Protein AF-A0A840YYB4-F1 (afdb_monomer_lite)

Secondary structure (DSSP, 8-state):
---------EE--S---HHHHHHHHHHHHHHHHHHT--HHHHHHHHHHHHHHTGGGEE-TTSPBPS-TT---HHHHHHHHTTPPPPHHHHHHHHHHHHHHHSS-------

Structure (mmCIF, N/CA/C/O backbone):
data_AF-A0A840YYB4-F1
#
_entry.id   AF-A0A840YYB4-F1
#
loop_
_atom_site.group_PDB
_atom_site.id
_atom_site.type_symbol
_atom_site.label_atom_id
_atom_site.label_alt_id
_atom_site.label_comp_id
_atom_site.label_asym_id
_atom_site.label_entity_id
_atom_site.label_seq_id
_atom_site.pdbx_PDB_ins_code
_atom_site.Cartn_x
_atom_site.Cartn_y
_atom_site.Cartn_z
_atom_site.occupancy
_atom_site.B_iso_or_equiv
_atom_site.auth_seq_id
_atom_site.auth_comp_id
_atom_site.auth_asym_id
_atom_site.auth_atom_id
_atom_site.pdbx_PDB_model_num
ATOM 1 N N . MET A 1 1 ? -33.784 3.838 -7.597 1.00 39.91 1 MET A N 1
ATOM 2 C CA . MET A 1 1 ? -32.582 4.578 -7.161 1.00 39.91 1 MET A CA 1
ATOM 3 C C . MET A 1 1 ? -31.454 3.568 -7.161 1.00 39.91 1 MET A C 1
ATOM 5 O O . MET A 1 1 ? -31.597 2.563 -6.483 1.00 39.91 1 MET A O 1
ATOM 9 N N . ALA A 1 2 ? -30.444 3.728 -8.013 1.00 38.44 2 ALA A N 1
ATOM 10 C CA . ALA A 1 2 ? -29.343 2.772 -8.076 1.00 38.44 2 ALA A CA 1
ATOM 11 C C . ALA A 1 2 ? -28.475 2.948 -6.824 1.00 38.44 2 ALA A C 1
ATOM 13 O O . ALA A 1 2 ? -27.918 4.026 -6.616 1.00 38.44 2 ALA A O 1
ATOM 14 N N . GLU A 1 3 ? -28.401 1.917 -5.982 1.00 40.72 3 GLU A N 1
ATOM 15 C CA . GLU A 1 3 ? -27.385 1.822 -4.939 1.00 40.72 3 GLU A CA 1
ATOM 16 C C . GLU A 1 3 ? -26.025 1.812 -5.635 1.00 40.72 3 GLU A C 1
ATOM 18 O O . GLU A 1 3 ? -25.630 0.840 -6.277 1.00 40.72 3 GLU A O 1
ATOM 23 N N . ILE A 1 4 ? -25.335 2.949 -5.576 1.00 49.22 4 ILE A N 1
ATOM 24 C CA . ILE A 1 4 ? -23.925 3.031 -5.936 1.00 49.22 4 ILE A CA 1
ATOM 25 C C . ILE A 1 4 ? -23.233 2.039 -4.998 1.00 49.22 4 ILE A C 1
ATOM 27 O O . ILE A 1 4 ? -23.354 2.228 -3.785 1.00 49.22 4 ILE A O 1
ATOM 31 N N . PRO A 1 5 ? -22.555 0.989 -5.498 1.00 43.88 5 PRO A N 1
ATOM 32 C CA . PRO A 1 5 ? -21.881 0.037 -4.634 1.00 43.88 5 PRO A CA 1
ATOM 33 C C . PRO A 1 5 ? -20.881 0.825 -3.799 1.00 43.88 5 PRO A C 1
ATOM 35 O O . PRO A 1 5 ? -19.900 1.373 -4.308 1.00 43.88 5 PRO A O 1
ATOM 38 N N . GLN A 1 6 ? -21.205 0.969 -2.518 1.00 46.31 6 GLN A N 1
ATOM 39 C CA . GLN A 1 6 ? -20.394 1.695 -1.567 1.00 46.31 6 GLN A CA 1
ATOM 40 C C . GLN A 1 6 ? -19.064 0.954 -1.530 1.00 46.31 6 GLN A C 1
ATOM 42 O O . GLN A 1 6 ? -19.022 -0.204 -1.121 1.00 46.31 6 GLN A O 1
ATOM 47 N N . ALA A 1 7 ? -18.007 1.569 -2.070 1.00 53.47 7 ALA A N 1
ATOM 48 C CA . ALA A 1 7 ? -16.694 0.944 -2.128 1.00 53.47 7 ALA A CA 1
ATOM 49 C C . ALA A 1 7 ? -16.358 0.449 -0.718 1.00 53.47 7 ALA A C 1
ATOM 51 O O . ALA A 1 7 ? -16.290 1.268 0.206 1.00 53.47 7 ALA A O 1
ATOM 52 N N . ALA A 1 8 ? -16.262 -0.878 -0.575 1.00 58.81 8 ALA A N 1
ATOM 53 C CA . ALA A 1 8 ? -16.126 -1.552 0.706 1.00 58.81 8 ALA A CA 1
ATOM 54 C C . ALA A 1 8 ? -15.040 -0.851 1.526 1.00 58.81 8 ALA A C 1
ATOM 56 O O . ALA A 1 8 ? -13.946 -0.595 1.016 1.00 58.81 8 ALA A O 1
ATOM 57 N N . ALA A 1 9 ? -15.375 -0.465 2.757 1.00 68.12 9 ALA A N 1
ATOM 58 C CA . ALA A 1 9 ? -14.423 0.207 3.626 1.00 68.12 9 ALA A CA 1
ATOM 59 C C . ALA A 1 9 ? -13.214 -0.716 3.839 1.00 68.12 9 ALA A C 1
ATOM 61 O O . ALA A 1 9 ? -13.362 -1.864 4.252 1.00 68.12 9 ALA A O 1
ATOM 62 N N . ILE A 1 10 ? -12.026 -0.213 3.521 1.00 77.38 10 ILE A N 1
ATOM 63 C CA . ILE A 1 10 ? -10.759 -0.917 3.681 1.00 77.38 10 ILE A CA 1
ATOM 64 C C . ILE A 1 10 ? -10.319 -0.701 5.123 1.00 77.38 10 ILE A C 1
ATOM 66 O O . ILE A 1 10 ? -9.992 0.424 5.511 1.00 77.38 10 ILE A O 1
ATOM 70 N N . ALA A 1 11 ? -10.350 -1.775 5.908 1.00 78.50 11 ALA A N 1
ATOM 71 C CA . ALA A 1 11 ? -9.924 -1.770 7.298 1.00 78.50 11 ALA A CA 1
ATOM 72 C C . ALA A 1 11 ? -8.419 -2.060 7.388 1.00 78.50 11 ALA A C 1
ATOM 74 O O . ALA A 1 11 ? -7.945 -3.087 6.901 1.00 78.50 11 ALA A O 1
ATOM 75 N N . ILE A 1 12 ? -7.674 -1.152 8.018 1.00 81.50 12 ILE A N 1
ATOM 76 C CA . ILE A 1 12 ? -6.224 -1.265 8.207 1.00 81.50 12 ILE A CA 1
ATOM 77 C C . ILE A 1 12 ? -5.907 -1.495 9.685 1.00 81.50 12 ILE A C 1
ATOM 79 O O . ILE A 1 12 ? -6.318 -0.667 10.490 1.00 81.50 12 ILE A O 1
ATOM 83 N N . PRO A 1 13 ? -5.159 -2.537 10.085 1.00 80.69 13 PRO A N 1
ATOM 84 C CA . PRO A 1 13 ? -4.842 -2.757 11.494 1.00 80.69 13 PRO A CA 1
ATOM 85 C C . PRO A 1 13 ? -3.903 -1.675 12.059 1.00 80.69 13 PRO A C 1
ATOM 87 O O . PRO A 1 13 ? -3.076 -1.102 11.347 1.00 80.69 13 PRO A O 1
ATOM 90 N N . PHE A 1 14 ? -4.010 -1.417 13.368 1.00 76.50 14 PHE A N 1
ATOM 91 C CA . PHE A 1 14 ? -3.132 -0.479 14.087 1.00 76.50 14 PHE A CA 1
ATOM 92 C C . PHE A 1 14 ? -1.694 -0.972 14.217 1.00 76.50 14 PHE A C 1
ATOM 94 O O . PHE A 1 14 ? -0.773 -0.176 14.376 1.00 76.50 14 PHE A O 1
ATOM 101 N N . GLU A 1 15 ? -1.489 -2.283 14.164 1.00 82.56 15 GLU A N 1
ATOM 102 C CA . GLU A 1 15 ? -0.184 -2.907 14.295 1.00 82.56 15 GLU A CA 1
ATOM 103 C C . GLU A 1 15 ? -0.065 -4.057 13.303 1.00 82.56 15 GLU A C 1
ATOM 105 O O . GLU A 1 15 ? -1.057 -4.673 12.925 1.00 82.56 15 GLU A O 1
ATOM 110 N N . TYR A 1 16 ? 1.168 -4.327 12.881 1.00 83.00 16 TYR A N 1
ATOM 111 C CA . TYR A 1 16 ? 1.488 -5.456 12.016 1.00 83.00 16 TYR A CA 1
ATOM 112 C C . TYR A 1 16 ? 2.588 -6.276 12.665 1.00 83.00 16 TYR A C 1
ATOM 114 O O . TYR A 1 16 ? 3.671 -5.747 12.964 1.00 83.00 16 TYR A O 1
ATOM 122 N N . THR A 1 17 ? 2.326 -7.567 12.805 1.00 86.12 17 THR A N 1
ATOM 123 C CA . THR A 1 17 ? 3.312 -8.584 13.156 1.00 86.12 17 THR A CA 1
ATOM 124 C C . THR A 1 17 ? 4.384 -8.705 12.067 1.00 86.12 17 THR A C 1
ATOM 126 O O . THR A 1 17 ? 4.225 -8.237 10.936 1.00 86.12 17 THR A O 1
ATOM 129 N N . LEU A 1 18 ? 5.512 -9.344 12.392 1.00 84.81 18 LEU A N 1
ATOM 130 C CA . LEU A 1 18 ? 6.572 -9.607 11.410 1.00 84.81 18 LEU A CA 1
ATOM 131 C C . LEU A 1 18 ? 6.071 -10.477 10.246 1.00 84.81 18 LEU A C 1
ATOM 133 O O . LEU A 1 18 ? 6.375 -10.181 9.095 1.00 84.81 18 LEU A O 1
ATOM 137 N N . ALA A 1 19 ? 5.240 -11.481 10.536 1.00 85.62 19 ALA A N 1
ATOM 138 C CA . ALA A 1 19 ? 4.658 -12.352 9.519 1.00 85.62 19 ALA A CA 1
ATOM 139 C C . ALA A 1 19 ? 3.747 -11.584 8.543 1.00 85.62 19 ALA A C 1
ATOM 141 O O . ALA A 1 19 ? 3.844 -11.763 7.331 1.00 85.62 19 ALA A O 1
ATOM 142 N N . GLU A 1 20 ? 2.902 -10.679 9.048 1.00 86.56 20 GLU A N 1
ATOM 143 C CA . GLU A 1 20 ? 2.050 -9.837 8.196 1.00 86.56 20 GLU A CA 1
ATOM 144 C C . GLU A 1 20 ? 2.877 -8.870 7.349 1.00 86.56 20 G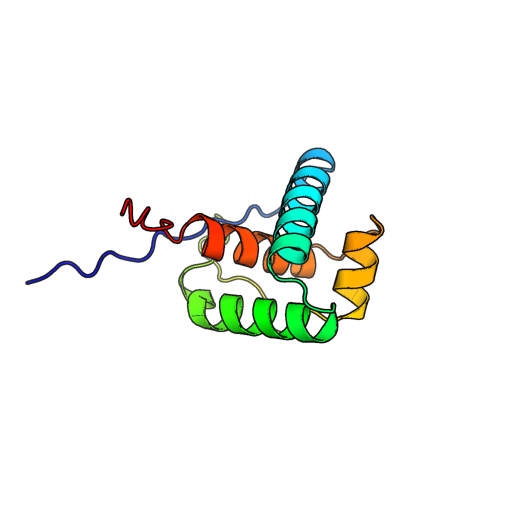LU A C 1
ATOM 146 O O . GLU A 1 20 ? 2.590 -8.677 6.169 1.00 86.56 20 GLU A O 1
ATOM 151 N N . ARG A 1 21 ? 3.947 -8.299 7.916 1.00 84.94 21 ARG A N 1
ATOM 152 C CA . ARG A 1 21 ? 4.881 -7.446 7.167 1.00 84.94 21 ARG A CA 1
ATOM 153 C C . ARG A 1 21 ? 5.516 -8.192 6.000 1.00 84.94 21 ARG A C 1
ATOM 155 O O . ARG A 1 21 ? 5.573 -7.638 4.903 1.00 84.94 21 ARG A O 1
ATOM 162 N N . ASP A 1 22 ? 5.957 -9.427 6.218 1.00 86.31 22 ASP A N 1
ATOM 163 C CA . ASP A 1 22 ? 6.532 -10.254 5.157 1.00 86.31 22 ASP A CA 1
ATOM 164 C C . ASP A 1 22 ? 5.491 -10.629 4.095 1.00 86.31 22 ASP A C 1
ATOM 166 O O . ASP A 1 22 ? 5.788 -10.565 2.901 1.00 86.31 22 ASP A O 1
ATOM 170 N N . ALA A 1 23 ? 4.246 -10.913 4.490 1.00 88.19 23 ALA A N 1
ATOM 171 C CA . ALA A 1 23 ? 3.153 -11.154 3.548 1.00 88.19 23 ALA A CA 1
ATOM 172 C C . ALA A 1 23 ? 2.834 -9.913 2.689 1.00 88.19 23 ALA A C 1
ATOM 174 O O . ALA A 1 23 ? 2.684 -10.012 1.467 1.00 88.19 23 ALA A O 1
ATOM 175 N N . ILE A 1 24 ? 2.782 -8.725 3.301 1.00 89.69 24 ILE A N 1
ATOM 176 C CA . ILE A 1 24 ? 2.589 -7.446 2.598 1.00 89.69 24 ILE A CA 1
ATOM 177 C C . ILE A 1 24 ? 3.756 -7.189 1.649 1.00 89.69 24 ILE A C 1
ATOM 179 O O . ILE A 1 24 ? 3.548 -6.786 0.504 1.00 89.69 24 ILE A O 1
ATOM 183 N N . ARG A 1 25 ? 4.988 -7.461 2.089 1.00 89.50 25 ARG A N 1
ATOM 184 C CA . ARG A 1 25 ? 6.182 -7.331 1.254 1.00 89.50 25 ARG A CA 1
ATOM 185 C C . ARG A 1 25 ? 6.125 -8.267 0.052 1.00 89.50 25 ARG A C 1
ATOM 187 O O . ARG A 1 25 ? 6.377 -7.808 -1.057 1.00 89.50 25 ARG A O 1
ATOM 194 N N . ALA A 1 26 ? 5.745 -9.530 0.232 1.00 89.31 26 ALA A N 1
ATOM 195 C CA . ALA A 1 26 ? 5.594 -10.476 -0.872 1.00 89.31 26 ALA A CA 1
ATOM 196 C C . ALA A 1 26 ? 4.573 -9.975 -1.911 1.00 89.31 26 ALA A C 1
ATOM 198 O O . ALA A 1 26 ? 4.885 -9.910 -3.099 1.00 89.31 26 ALA A O 1
ATOM 199 N N . ARG A 1 27 ? 3.397 -9.512 -1.462 1.00 89.69 27 ARG A N 1
ATOM 200 C CA . ARG A 1 27 ? 2.364 -8.918 -2.334 1.00 89.69 27 ARG A CA 1
ATOM 201 C C . ARG A 1 27 ? 2.841 -7.643 -3.033 1.00 89.69 27 ARG A C 1
ATOM 203 O O . ARG A 1 27 ? 2.519 -7.411 -4.195 1.00 89.69 27 ARG A O 1
ATOM 210 N N . PHE A 1 28 ? 3.610 -6.811 -2.337 1.00 90.31 28 PHE A N 1
ATOM 211 C CA . PHE A 1 28 ? 4.212 -5.610 -2.910 1.00 90.31 28 PHE A CA 1
ATOM 212 C C . PHE A 1 28 ? 5.219 -5.944 -4.015 1.00 90.31 28 PHE A C 1
ATOM 214 O O . PHE A 1 28 ? 5.185 -5.315 -5.072 1.00 90.31 28 PHE A O 1
ATOM 221 N N . LEU A 1 29 ? 6.093 -6.930 -3.791 1.00 89.56 29 LEU A N 1
ATOM 222 C CA . LEU A 1 29 ? 7.086 -7.362 -4.776 1.00 89.56 29 LEU A CA 1
ATOM 223 C C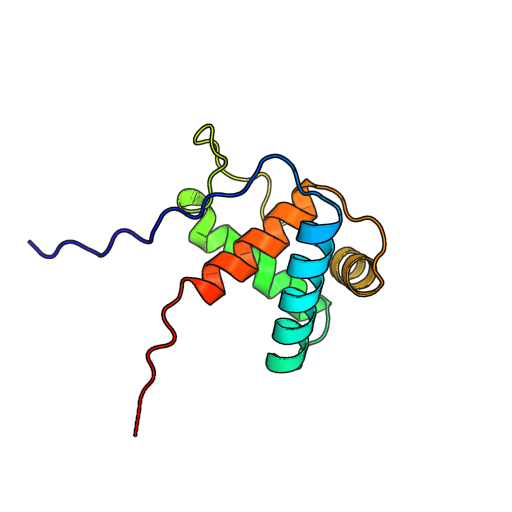 . LEU A 1 29 ? 6.423 -7.968 -6.015 1.00 89.56 29 LEU A C 1
ATOM 225 O O . LEU A 1 29 ? 6.795 -7.602 -7.128 1.00 89.56 29 LEU A O 1
ATOM 229 N N . ASP A 1 30 ? 5.405 -8.810 -5.828 1.00 89.56 30 ASP A N 1
ATOM 230 C CA . ASP A 1 30 ? 4.599 -9.362 -6.922 1.00 89.56 30 ASP A CA 1
ATOM 231 C C . ASP A 1 30 ? 3.948 -8.244 -7.750 1.00 89.56 30 ASP A C 1
ATOM 233 O O . ASP A 1 30 ? 4.116 -8.160 -8.969 1.00 89.56 30 ASP A O 1
ATOM 237 N N . ARG A 1 31 ? 3.315 -7.276 -7.075 1.00 86.69 31 ARG A N 1
ATOM 238 C CA . ARG A 1 31 ? 2.695 -6.134 -7.749 1.00 86.69 31 ARG A CA 1
ATOM 239 C C . ARG A 1 31 ? 3.708 -5.270 -8.496 1.00 86.69 31 ARG A C 1
ATOM 241 O O . ARG A 1 31 ? 3.419 -4.795 -9.595 1.00 86.69 31 ARG A O 1
ATOM 248 N N . LYS A 1 32 ? 4.880 -5.037 -7.908 1.00 87.25 32 LYS A N 1
ATOM 249 C CA . LYS A 1 32 ? 5.963 -4.284 -8.547 1.00 87.25 32 LYS A CA 1
ATOM 250 C C . LYS A 1 32 ? 6.449 -5.001 -9.808 1.00 87.25 32 LYS A C 1
ATOM 252 O O . LYS A 1 32 ? 6.603 -4.345 -10.837 1.00 87.25 32 LYS A O 1
ATOM 257 N N . ALA A 1 33 ? 6.639 -6.319 -9.740 1.00 88.19 33 ALA A N 1
ATOM 258 C CA . ALA A 1 33 ? 7.016 -7.138 -10.887 1.00 88.19 33 ALA A CA 1
ATOM 259 C C . ALA A 1 33 ? 5.953 -7.078 -11.996 1.00 88.19 33 ALA A C 1
ATOM 261 O O . ALA A 1 33 ? 6.298 -6.846 -13.151 1.00 88.19 33 ALA A O 1
ATOM 262 N N . ALA A 1 34 ? 4.667 -7.172 -11.640 1.00 87.25 34 ALA A N 1
ATOM 263 C CA . ALA A 1 34 ? 3.555 -7.086 -12.588 1.00 87.25 34 ALA A CA 1
ATOM 264 C C . ALA A 1 34 ? 3.446 -5.718 -13.288 1.00 87.25 34 ALA A C 1
ATOM 266 O O . ALA A 1 34 ? 3.037 -5.641 -14.443 1.00 87.25 34 ALA A O 1
ATOM 267 N N . LEU A 1 35 ? 3.788 -4.626 -12.596 1.00 86.44 35 LEU A N 1
ATOM 268 C CA . LEU A 1 35 ? 3.766 -3.280 -13.174 1.00 86.44 35 LEU A CA 1
ATOM 269 C C . LEU A 1 35 ? 5.003 -2.971 -14.025 1.00 86.44 35 LEU A C 1
ATOM 271 O O . LEU A 1 35 ? 4.922 -2.121 -14.908 1.00 86.44 35 LEU A O 1
ATOM 275 N N . GLY A 1 36 ? 6.149 -3.595 -13.740 1.00 87.25 36 GLY A N 1
ATOM 276 C CA . GLY A 1 36 ? 7.398 -3.348 -14.466 1.00 87.25 36 GLY A CA 1
ATOM 277 C C . GLY A 1 36 ? 7.933 -1.914 -14.336 1.00 87.25 36 GLY A C 1
ATOM 278 O O . GLY A 1 36 ? 8.665 -1.449 -15.206 1.00 87.25 36 GLY A O 1
ATOM 279 N N . VAL A 1 37 ? 7.565 -1.187 -13.272 1.00 86.81 37 VAL A N 1
ATOM 280 C CA . VAL A 1 37 ? 7.956 0.218 -13.063 1.00 86.81 37 VAL A CA 1
ATOM 281 C C . VAL A 1 37 ? 9.011 0.381 -11.968 1.00 86.81 37 VAL A C 1
ATOM 283 O O . VAL A 1 37 ? 9.069 -0.377 -10.998 1.00 86.81 37 VAL A O 1
ATOM 286 N N . GLY A 1 38 ? 9.827 1.430 -12.088 1.00 88.00 38 GLY A N 1
ATOM 287 C CA . GLY A 1 38 ? 10.781 1.820 -11.050 1.00 88.00 38 GLY A CA 1
ATOM 288 C C . GLY A 1 38 ? 10.111 2.379 -9.787 1.00 88.00 38 GLY A C 1
ATOM 289 O O . GLY A 1 38 ? 8.987 2.887 -9.819 1.00 88.00 38 GLY A O 1
ATOM 290 N N . ASN A 1 39 ? 10.849 2.355 -8.672 1.00 88.25 39 ASN A N 1
ATOM 291 C CA . ASN A 1 39 ? 10.376 2.834 -7.366 1.00 88.25 39 ASN A CA 1
ATOM 292 C C . ASN A 1 39 ? 9.854 4.292 -7.363 1.00 88.25 39 ASN A C 1
ATOM 294 O O . ASN A 1 39 ? 8.865 4.523 -6.675 1.00 88.25 39 ASN A O 1
ATOM 298 N N . PRO A 1 40 ? 10.406 5.265 -8.124 1.00 89.31 40 PRO A N 1
ATOM 299 C CA . PRO A 1 40 ? 9.844 6.623 -8.189 1.00 89.31 40 PRO A CA 1
ATOM 300 C C . PRO A 1 40 ? 8.412 6.671 -8.741 1.00 89.31 40 PRO A C 1
ATOM 302 O O . PRO A 1 40 ? 7.519 7.271 -8.136 1.00 89.31 40 PRO A O 1
ATOM 305 N N . THR A 1 41 ? 8.174 5.985 -9.860 1.00 89.00 41 THR A N 1
ATOM 306 C CA . THR A 1 41 ? 6.848 5.892 -10.486 1.00 89.00 41 THR A CA 1
ATOM 307 C C . THR A 1 41 ? 5.881 5.118 -9.596 1.00 89.00 41 THR A C 1
AT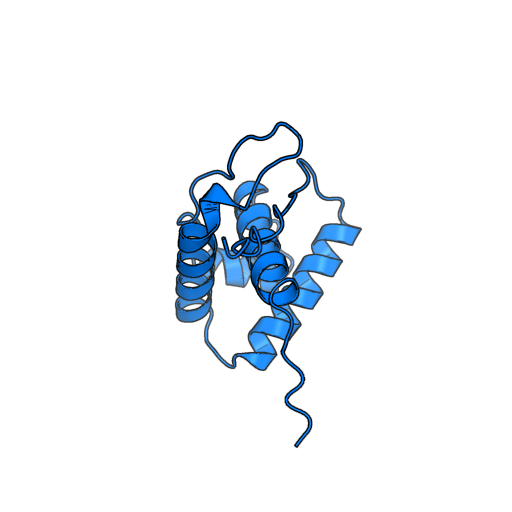OM 309 O O . THR A 1 41 ? 4.718 5.503 -9.450 1.00 89.00 41 THR A O 1
ATOM 312 N N . LEU A 1 42 ? 6.365 4.056 -8.946 1.00 88.25 42 LEU A N 1
ATOM 313 C CA . LEU A 1 42 ? 5.559 3.263 -8.029 1.00 88.25 42 LEU A CA 1
ATOM 314 C C . LEU A 1 42 ? 5.146 4.065 -6.791 1.00 88.25 42 LEU A C 1
ATOM 316 O O . LEU A 1 42 ? 3.970 4.046 -6.439 1.00 88.25 42 LEU A O 1
ATOM 320 N N . SER A 1 43 ? 6.061 4.827 -6.176 1.00 89.81 43 SER A N 1
ATOM 321 C CA . SER A 1 43 ? 5.726 5.669 -5.018 1.00 89.81 43 SER A CA 1
ATOM 322 C C . SER A 1 43 ? 4.662 6.698 -5.368 1.00 89.81 43 SER A C 1
ATOM 324 O O . SER A 1 43 ? 3.691 6.844 -4.633 1.00 89.81 43 SER A O 1
ATOM 326 N N . TYR A 1 44 ? 4.776 7.336 -6.536 1.00 89.44 44 TYR A N 1
ATOM 327 C CA . TYR A 1 44 ? 3.765 8.281 -7.001 1.00 89.44 44 TYR A CA 1
ATOM 328 C C . TYR A 1 44 ? 2.402 7.605 -7.214 1.00 89.44 44 TYR A C 1
ATOM 330 O O . TYR A 1 44 ? 1.369 8.123 -6.790 1.00 89.44 44 TYR A O 1
ATOM 338 N N . THR A 1 45 ? 2.399 6.418 -7.824 1.00 89.25 45 THR A N 1
ATOM 339 C CA . THR A 1 45 ? 1.178 5.642 -8.089 1.00 89.25 45 THR A CA 1
ATOM 340 C C . THR A 1 45 ? 0.480 5.228 -6.796 1.00 89.25 45 THR A C 1
ATOM 342 O O . THR A 1 45 ? -0.738 5.380 -6.687 1.00 89.25 45 THR A O 1
ATOM 345 N N . ILE A 1 46 ? 1.241 4.745 -5.810 1.00 90.19 46 ILE A N 1
ATOM 346 C CA . ILE A 1 46 ? 0.729 4.359 -4.492 1.00 90.19 46 ILE A CA 1
ATOM 347 C C . ILE A 1 46 ? 0.100 5.571 -3.807 1.00 90.19 46 ILE A C 1
ATOM 349 O O . ILE A 1 46 ? -1.092 5.534 -3.501 1.00 90.19 46 ILE A O 1
ATOM 353 N N . CYS A 1 47 ? 0.855 6.666 -3.653 1.00 89.44 47 CYS A N 1
ATOM 354 C CA . CYS A 1 47 ? 0.370 7.885 -3.004 1.00 89.44 47 CYS A CA 1
ATOM 355 C C . CYS A 1 47 ? -0.910 8.404 -3.666 1.00 89.44 47 CYS A C 1
ATOM 357 O O . CYS A 1 47 ? -1.906 8.651 -2.990 1.00 89.44 47 CYS A O 1
ATOM 359 N N . ARG A 1 48 ? -0.929 8.497 -5.003 1.00 89.44 48 ARG A N 1
ATOM 360 C CA . ARG A 1 48 ? -2.092 8.982 -5.760 1.00 89.44 48 ARG A CA 1
ATOM 361 C C . ARG A 1 48 ? -3.320 8.089 -5.577 1.00 89.44 48 ARG A C 1
ATOM 363 O O . ARG A 1 48 ? -4.424 8.598 -5.394 1.00 89.44 48 ARG A O 1
ATOM 370 N N . THR A 1 49 ? -3.137 6.772 -5.624 1.00 87.31 49 THR A N 1
ATOM 371 C CA . THR A 1 49 ? -4.233 5.797 -5.502 1.00 87.31 49 THR A CA 1
ATOM 372 C C . THR A 1 49 ? -4.837 5.816 -4.100 1.00 87.31 49 THR A C 1
ATOM 374 O O . THR A 1 49 ? -6.058 5.851 -3.945 1.00 87.31 49 THR A O 1
ATOM 377 N N . VAL A 1 50 ? -3.981 5.841 -3.078 1.00 87.44 50 VAL A N 1
ATOM 378 C CA . VAL A 1 50 ? -4.394 5.885 -1.674 1.00 87.44 50 VAL A CA 1
ATOM 379 C C . VAL A 1 50 ? -5.047 7.227 -1.346 1.00 87.44 50 VAL A C 1
ATOM 381 O O . VAL A 1 50 ? -6.104 7.246 -0.723 1.00 87.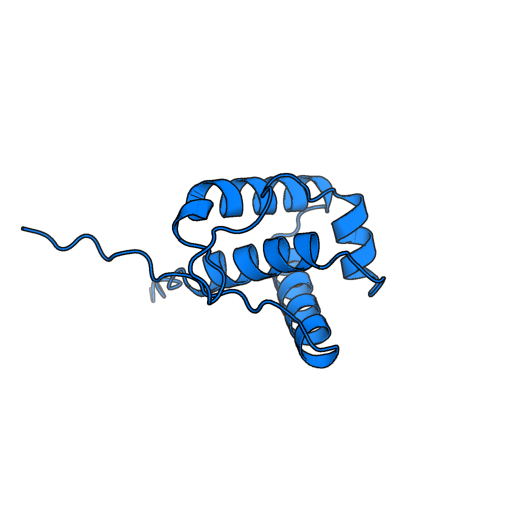44 50 VAL A O 1
ATOM 384 N N . ALA A 1 51 ? -4.498 8.347 -1.829 1.00 86.31 51 ALA A N 1
ATOM 385 C CA . ALA A 1 51 ? -5.098 9.668 -1.655 1.00 86.31 51 ALA A CA 1
ATOM 386 C C . ALA A 1 51 ? -6.503 9.754 -2.274 1.00 86.31 51 ALA A C 1
ATOM 388 O O . ALA A 1 51 ? -7.424 10.253 -1.627 1.00 86.31 51 ALA A O 1
ATOM 389 N N . ALA A 1 52 ? -6.695 9.207 -3.480 1.00 86.25 52 ALA A N 1
ATOM 390 C CA . ALA A 1 52 ? -7.992 9.196 -4.159 1.00 86.25 52 ALA A CA 1
ATOM 391 C C . ALA A 1 52 ? -9.067 8.384 -3.413 1.00 86.25 52 ALA A C 1
ATOM 393 O O . ALA A 1 52 ? -10.254 8.673 -3.537 1.00 86.25 52 ALA A O 1
ATOM 394 N N . LYS A 1 53 ? -8.664 7.378 -2.628 1.00 83.62 53 LYS A N 1
ATOM 395 C CA . LYS A 1 53 ? -9.567 6.505 -1.860 1.00 83.62 53 LYS A CA 1
ATOM 396 C C . LYS A 1 53 ? -9.454 6.696 -0.348 1.00 83.62 53 LYS A C 1
ATOM 398 O O . LYS A 1 53 ? -9.992 5.889 0.401 1.00 83.62 53 LYS A O 1
ATOM 403 N N . ARG A 1 54 ? -8.822 7.779 0.117 1.00 79.56 54 ARG A N 1
ATOM 404 C CA . ARG A 1 54 ? -8.523 8.017 1.539 1.00 79.56 54 ARG A CA 1
ATOM 405 C C . ARG A 1 54 ? -9.754 7.916 2.443 1.00 79.56 54 ARG A C 1
ATOM 407 O O . ARG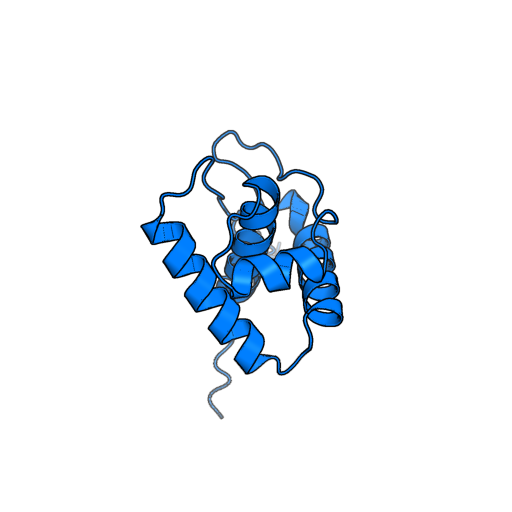 A 1 54 ? -9.656 7.367 3.529 1.00 79.56 54 ARG A O 1
ATOM 414 N N . LEU A 1 55 ? -10.911 8.397 1.984 1.00 76.00 55 LEU A N 1
ATOM 415 C CA . LEU A 1 55 ? -12.174 8.346 2.738 1.00 76.00 55 LEU A CA 1
ATOM 416 C C . LEU A 1 55 ? -12.694 6.916 2.974 1.00 76.00 55 LEU A C 1
ATOM 418 O O . LEU A 1 55 ? -13.499 6.692 3.878 1.00 76.00 55 LEU A O 1
ATOM 422 N N . HIS A 1 56 ? -12.230 5.960 2.169 1.00 76.94 56 HIS A N 1
ATOM 423 C CA . HIS A 1 56 ? -12.589 4.548 2.250 1.00 76.94 56 HIS A CA 1
ATOM 424 C C . HIS A 1 56 ? -11.558 3.716 3.017 1.00 76.94 56 HIS A C 1
ATOM 426 O O . HIS A 1 56 ? -11.851 2.566 3.316 1.00 76.94 56 HIS A O 1
ATOM 432 N N . VAL A 1 57 ? -10.381 4.264 3.339 1.00 80.06 57 VAL A N 1
ATOM 433 C CA . VAL A 1 57 ? -9.336 3.560 4.093 1.00 80.06 57 VAL A CA 1
ATOM 434 C C . VAL A 1 57 ? -9.344 4.055 5.535 1.00 80.06 57 VAL A C 1
ATOM 436 O O . VAL A 1 57 ? -8.991 5.206 5.807 1.00 80.06 57 VAL A O 1
ATOM 439 N N . LYS A 1 58 ? -9.757 3.185 6.458 1.00 82.12 58 LYS A N 1
ATOM 440 C CA . LYS A 1 58 ? -9.959 3.533 7.865 1.00 82.12 58 LYS A CA 1
ATOM 441 C C . LYS A 1 58 ? -9.269 2.544 8.795 1.00 82.12 58 LYS A C 1
ATOM 443 O O . LYS A 1 58 ? -9.181 1.352 8.504 1.00 82.12 58 LYS A O 1
ATOM 448 N N . PHE A 1 59 ? -8.815 3.050 9.931 1.00 81.75 59 PHE A N 1
ATOM 449 C CA . PHE A 1 59 ? -8.453 2.221 11.072 1.00 81.75 59 PHE A CA 1
ATOM 450 C C . PHE A 1 59 ? -9.716 1.658 11.760 1.00 81.75 59 PHE A C 1
ATOM 452 O O . PHE A 1 59 ? -10.823 2.147 11.503 1.00 81.75 59 PHE A O 1
ATOM 459 N N . PRO A 1 60 ? -9.587 0.645 12.641 1.00 78.94 60 PRO A N 1
ATOM 460 C CA . PRO A 1 60 ? -10.710 0.041 13.357 1.00 78.94 60 PRO A CA 1
ATOM 461 C C . PRO A 1 60 ? -11.502 1.021 14.230 1.00 78.94 60 PRO A C 1
ATOM 463 O O . PRO A 1 60 ? -12.674 0.783 14.494 1.00 78.94 60 PRO A O 1
ATOM 466 N N . ASP A 1 61 ? -10.888 2.127 14.657 1.00 79.00 61 ASP A N 1
ATOM 467 C CA . ASP A 1 61 ? -11.552 3.212 15.396 1.00 79.00 61 ASP A CA 1
ATOM 468 C C . ASP A 1 61 ? -12.367 4.163 14.496 1.00 79.00 61 ASP A C 1
ATOM 470 O O . ASP A 1 61 ? -13.004 5.095 14.984 1.00 79.00 61 ASP A O 1
ATOM 474 N N . GLY A 1 62 ? -12.350 3.949 13.177 1.00 73.25 62 GLY A N 1
ATOM 475 C CA . GLY A 1 62 ? -13.019 4.787 12.186 1.00 73.25 62 GLY A CA 1
ATOM 476 C C . GLY A 1 62 ? -12.211 6.002 11.722 1.00 73.25 62 GLY A C 1
ATOM 477 O O . GLY A 1 62 ? -12.692 6.740 10.854 1.00 73.25 62 GLY A O 1
ATOM 478 N N . THR A 1 63 ? -10.994 6.213 12.235 1.00 80.06 63 THR A N 1
ATOM 479 C CA . THR A 1 63 ? -10.118 7.304 11.795 1.00 80.06 63 THR A CA 1
ATOM 480 C C . THR A 1 63 ? -9.534 7.023 10.412 1.00 80.06 63 THR A C 1
ATOM 482 O O . THR A 1 63 ? -9.268 5.885 10.026 1.00 80.06 63 THR A O 1
ATOM 485 N N . CYS A 1 64 ? -9.360 8.080 9.616 1.00 77.50 64 CYS A N 1
ATOM 486 C CA . CYS A 1 64 ? -8.726 7.968 8.304 1.00 77.50 64 CYS A CA 1
ATOM 487 C C . CYS A 1 64 ? -7.211 7.829 8.459 1.00 77.50 64 CYS A C 1
ATOM 489 O O . CYS A 1 64 ? -6.613 8.436 9.348 1.00 77.50 64 CYS A O 1
ATOM 491 N N . ILE A 1 65 ? -6.580 7.114 7.529 1.00 76.12 65 ILE A N 1
ATOM 492 C CA . ILE A 1 65 ? -5.123 6.967 7.519 1.00 76.12 65 ILE A CA 1
ATOM 493 C C . ILE A 1 65 ? -4.383 8.326 7.471 1.00 76.12 65 ILE A C 1
ATOM 495 O O . ILE A 1 65 ? -4.887 9.299 6.871 1.00 76.12 65 ILE A O 1
ATOM 499 N N . PRO A 1 66 ? -3.186 8.407 8.092 1.00 66.00 66 PRO A N 1
ATOM 500 C CA . PRO A 1 66 ? -2.326 9.585 8.040 1.00 66.00 66 PRO A CA 1
ATOM 501 C C . PRO A 1 66 ? -1.842 9.876 6.611 1.00 66.00 66 PRO A C 1
ATOM 503 O O . PRO A 1 66 ? -2.102 9.117 5.681 1.00 66.00 66 PRO A O 1
ATOM 506 N N . GLU A 1 67 ? -1.177 11.022 6.446 1.00 74.25 67 GLU A N 1
ATOM 507 C CA . GLU A 1 67 ? -0.788 11.637 5.172 1.00 74.25 67 GLU A CA 1
ATOM 508 C C . GLU A 1 67 ? -0.421 10.632 4.051 1.00 74.25 67 GLU A C 1
ATOM 510 O O . GLU A 1 67 ? 0.654 10.026 4.081 1.00 74.25 67 GLU A O 1
ATOM 515 N N . PRO A 1 68 ? -1.277 10.475 3.019 1.00 72.00 68 PRO A N 1
ATOM 516 C CA . PRO A 1 68 ? -1.097 9.457 1.978 1.00 72.00 68 PRO A CA 1
ATOM 517 C C . PRO A 1 68 ? 0.081 9.750 1.038 1.00 72.00 68 PRO A C 1
ATOM 519 O O . PRO A 1 68 ? 0.452 8.899 0.238 1.00 72.00 68 PRO A O 1
ATOM 522 N N . ASN A 1 69 ? 0.673 10.944 1.137 1.00 74.62 69 ASN A N 1
ATOM 523 C CA . ASN A 1 69 ? 1.770 11.410 0.291 1.00 74.62 69 ASN A CA 1
ATOM 524 C C . ASN A 1 69 ? 3.160 11.208 0.922 1.00 74.62 69 ASN A C 1
ATOM 526 O O . ASN A 1 69 ? 4.162 11.571 0.313 1.00 74.62 69 ASN A O 1
ATOM 530 N N . GLY A 1 70 ? 3.248 10.625 2.122 1.00 75.38 70 GLY A N 1
ATOM 531 C CA . GLY A 1 70 ? 4.508 10.465 2.861 1.00 75.38 70 GLY A CA 1
ATOM 532 C C . GLY A 1 70 ? 5.437 9.342 2.370 1.00 75.38 70 GLY A C 1
ATOM 533 O O . GLY A 1 70 ? 6.423 9.032 3.046 1.00 75.38 70 GLY A O 1
ATOM 534 N N . LEU A 1 71 ? 5.129 8.693 1.241 1.00 85.00 71 LEU A N 1
ATOM 535 C CA . LEU A 1 71 ? 5.893 7.561 0.711 1.00 85.00 71 LEU A CA 1
ATOM 536 C C . LEU A 1 71 ? 6.892 8.021 -0.361 1.00 85.00 71 LEU A C 1
ATOM 538 O O . LEU A 1 71 ? 6.498 8.483 -1.431 1.00 85.00 71 LEU A O 1
ATOM 542 N N . SER A 1 72 ? 8.191 7.856 -0.102 1.00 86.19 72 SER A N 1
ATOM 543 C CA . SER A 1 72 ? 9.243 8.165 -1.080 1.00 86.19 72 SER A CA 1
ATOM 544 C C . SER A 1 72 ? 9.764 6.916 -1.799 1.00 86.19 72 SER A C 1
ATOM 546 O O . SER A 1 72 ? 9.654 5.791 -1.307 1.00 86.19 72 SER A O 1
ATOM 548 N N . ALA A 1 73 ? 10.434 7.107 -2.938 1.00 86.62 73 ALA A N 1
ATOM 549 C CA . ALA A 1 73 ? 11.112 6.024 -3.657 1.00 86.62 73 ALA A CA 1
ATOM 550 C C . ALA A 1 73 ? 12.166 5.298 -2.795 1.00 86.62 73 ALA A C 1
ATOM 552 O O . ALA A 1 73 ? 12.369 4.091 -2.939 1.00 86.62 73 ALA A O 1
ATOM 553 N N . ARG A 1 74 ? 12.823 6.025 -1.878 1.00 87.31 74 ARG A N 1
ATOM 554 C CA . ARG A 1 74 ? 13.803 5.464 -0.936 1.00 87.31 74 ARG A CA 1
ATOM 555 C C . ARG A 1 74 ? 13.140 4.539 0.076 1.00 87.31 74 ARG A C 1
ATOM 557 O O . ARG A 1 74 ? 13.716 3.518 0.436 1.00 87.31 74 ARG A O 1
ATOM 564 N N . ASP A 1 75 ? 11.935 4.881 0.514 1.00 87.00 75 ASP A N 1
ATOM 565 C CA . ASP A 1 75 ? 11.173 4.052 1.444 1.00 87.00 75 ASP A CA 1
ATOM 566 C C . ASP A 1 75 ? 10.735 2.749 0.797 1.00 87.00 75 ASP A C 1
ATOM 568 O O . ASP A 1 75 ? 10.879 1.695 1.406 1.00 87.00 75 ASP A O 1
ATOM 572 N N . LEU A 1 76 ? 10.299 2.810 -0.463 1.00 86.81 76 LEU A N 1
ATOM 573 C CA . LEU A 1 76 ? 10.001 1.610 -1.239 1.00 86.81 76 LEU A CA 1
ATOM 574 C C . LEU A 1 76 ? 11.235 0.729 -1.430 1.00 86.81 76 LEU A C 1
ATOM 576 O O . LEU A 1 76 ? 11.148 -0.481 -1.251 1.00 86.81 76 LEU A O 1
ATOM 580 N N . ALA A 1 77 ? 12.392 1.326 -1.730 1.00 87.19 77 ALA A N 1
ATOM 581 C CA . ALA A 1 77 ? 13.645 0.583 -1.840 1.00 87.19 77 ALA A CA 1
ATOM 582 C C . ALA A 1 77 ? 14.048 -0.061 -0.502 1.00 87.19 77 ALA A C 1
ATOM 584 O O . ALA A 1 77 ? 14.502 -1.201 -0.469 1.00 87.19 77 ALA A O 1
ATOM 585 N N . ASN A 1 78 ? 13.877 0.641 0.620 1.00 87.81 78 ASN A N 1
ATOM 586 C CA . ASN A 1 78 ? 14.134 0.079 1.946 1.00 87.81 78 ASN A CA 1
ATOM 587 C C . ASN A 1 78 ? 13.185 -1.092 2.246 1.00 87.81 78 ASN A C 1
ATOM 589 O O . ASN A 1 78 ? 13.650 -2.144 2.680 1.00 87.81 78 ASN A O 1
ATOM 593 N N . PHE A 1 79 ? 11.892 -0.930 1.964 1.00 87.12 79 PHE A N 1
ATOM 594 C CA . PHE A 1 79 ? 10.874 -1.956 2.179 1.00 87.12 79 PHE A CA 1
ATOM 595 C C . PHE A 1 79 ? 11.126 -3.212 1.330 1.00 87.12 79 PHE A C 1
ATOM 597 O O . PHE A 1 79 ? 11.110 -4.331 1.838 1.00 87.12 79 PHE A O 1
ATOM 604 N N . GLU A 1 80 ? 11.467 -3.028 0.054 1.00 86.69 80 GLU A N 1
ATOM 605 C CA . GLU A 1 80 ? 11.875 -4.093 -0.867 1.00 86.69 80 GLU A CA 1
ATOM 606 C C . GLU A 1 80 ? 13.064 -4.899 -0.335 1.00 86.69 80 GLU A C 1
ATOM 608 O O . GLU A 1 80 ? 13.041 -6.128 -0.377 1.00 86.69 80 GLU A O 1
ATOM 613 N N . ASN A 1 81 ? 14.058 -4.223 0.241 1.00 84.94 81 ASN A N 1
ATOM 614 C CA . ASN A 1 81 ? 15.241 -4.849 0.831 1.00 84.94 81 ASN A CA 1
ATOM 615 C C . ASN A 1 81 ? 14.993 -5.451 2.229 1.00 84.94 81 ASN A C 1
ATOM 617 O O . ASN A 1 81 ? 15.938 -5.907 2.869 1.00 84.94 81 ASN A O 1
ATOM 621 N N . GLY A 1 82 ? 13.752 -5.438 2.731 1.00 79.00 82 GLY A N 1
ATOM 622 C CA . GLY A 1 82 ? 13.407 -5.961 4.057 1.00 79.00 82 GLY A CA 1
ATOM 623 C C . GLY A 1 82 ? 13.875 -5.074 5.211 1.00 79.00 82 GLY A C 1
ATOM 624 O O . GLY A 1 82 ? 13.902 -5.512 6.359 1.00 79.00 82 GLY A O 1
ATOM 625 N N . ARG A 1 83 ? 14.259 -3.821 4.936 1.00 81.56 83 ARG A N 1
ATOM 626 C CA . ARG A 1 83 ? 14.623 -2.864 5.985 1.00 81.56 83 ARG A CA 1
ATOM 627 C C . ARG A 1 83 ? 13.375 -2.349 6.690 1.00 81.56 83 ARG A C 1
ATOM 629 O O . ARG A 1 83 ? 12.310 -2.175 6.092 1.00 81.56 83 ARG A O 1
ATOM 636 N N . MET A 1 84 ? 13.537 -2.046 7.975 1.00 74.06 84 MET A N 1
ATOM 637 C CA . MET A 1 84 ? 12.453 -1.554 8.814 1.00 74.06 84 MET A CA 1
ATOM 638 C C . MET A 1 84 ? 11.900 -0.239 8.251 1.00 74.06 84 MET A C 1
ATOM 640 O O . MET A 1 84 ? 12.600 0.768 8.162 1.00 74.06 84 MET A O 1
ATOM 644 N N . THR A 1 85 ? 10.635 -0.271 7.840 1.00 76.94 85 THR A N 1
ATOM 645 C CA . THR A 1 85 ? 9.897 0.899 7.352 1.00 76.94 85 THR A CA 1
ATOM 646 C C . THR A 1 85 ? 8.950 1.364 8.461 1.00 76.94 85 THR A C 1
ATOM 648 O O . THR A 1 85 ? 8.469 0.544 9.251 1.00 76.94 85 THR A O 1
ATOM 651 N N . THR A 1 86 ? 8.705 2.671 8.570 1.00 82.75 86 THR A N 1
ATOM 652 C CA . THR A 1 86 ? 7.814 3.207 9.610 1.00 82.75 86 THR A CA 1
ATOM 653 C C . THR A 1 86 ? 6.386 2.698 9.420 1.00 82.75 86 THR A C 1
ATOM 655 O O . THR A 1 86 ? 5.940 2.476 8.293 1.00 82.75 86 THR A O 1
ATOM 658 N N . HIS A 1 87 ? 5.653 2.533 10.524 1.00 81.50 87 HIS A N 1
ATOM 659 C CA . HIS A 1 87 ? 4.292 1.992 10.497 1.00 81.50 87 HIS A CA 1
ATOM 660 C C . HIS A 1 87 ? 3.370 2.771 9.541 1.00 81.50 87 HIS A C 1
ATOM 662 O O . HIS A 1 87 ? 2.713 2.166 8.703 1.00 81.50 87 HIS A O 1
ATOM 668 N N . GLY A 1 88 ? 3.410 4.110 9.565 1.00 82.00 88 GLY A N 1
ATOM 669 C CA . GLY A 1 88 ? 2.595 4.933 8.661 1.00 82.00 88 GLY A CA 1
ATOM 670 C C . GLY A 1 88 ? 2.853 4.670 7.171 1.00 82.00 88 GLY A C 1
ATOM 671 O O . GLY A 1 88 ? 1.928 4.715 6.369 1.00 82.00 88 GLY A O 1
ATOM 672 N N . LYS A 1 89 ? 4.087 4.323 6.789 1.00 86.81 89 LYS A N 1
ATOM 673 C CA . LYS A 1 89 ? 4.426 3.981 5.397 1.00 86.81 89 LYS A CA 1
ATOM 674 C C . LYS A 1 89 ? 3.938 2.584 5.028 1.00 86.81 89 LYS A C 1
ATOM 676 O O . LYS A 1 89 ? 3.442 2.387 3.924 1.00 86.81 89 LYS A O 1
ATOM 681 N N . LEU A 1 90 ? 4.034 1.639 5.963 1.00 86.94 90 LEU A N 1
ATOM 682 C CA . LEU A 1 90 ? 3.496 0.292 5.791 1.00 86.94 90 LEU A CA 1
ATOM 683 C C . LEU A 1 90 ? 1.974 0.318 5.604 1.00 86.94 90 LEU A C 1
ATOM 685 O O . LEU A 1 90 ? 1.474 -0.328 4.693 1.00 86.94 90 LEU A O 1
ATOM 689 N N . VAL A 1 91 ? 1.265 1.130 6.395 1.00 87.62 91 VAL A N 1
ATOM 690 C CA . VAL A 1 91 ? -0.180 1.374 6.257 1.00 87.62 91 VAL A CA 1
ATOM 691 C C . VAL A 1 91 ? -0.538 1.851 4.850 1.00 87.62 91 VAL A C 1
ATOM 693 O O . VAL A 1 91 ? -1.484 1.347 4.258 1.00 87.62 91 VAL A O 1
ATOM 696 N N . VAL A 1 92 ? 0.228 2.788 4.284 1.00 88.44 92 VAL A N 1
ATOM 697 C CA . VAL A 1 92 ? -0.012 3.298 2.924 1.00 88.44 92 VAL A CA 1
ATOM 698 C C . VAL A 1 92 ? 0.231 2.217 1.862 1.00 88.44 92 VAL A C 1
ATOM 700 O O . VAL A 1 92 ? -0.542 2.111 0.909 1.00 88.44 92 VAL A O 1
ATOM 703 N N . ILE A 1 93 ? 1.275 1.396 2.022 1.00 89.00 93 ILE A N 1
ATOM 704 C CA . ILE A 1 93 ? 1.573 0.286 1.102 1.00 89.00 93 ILE A CA 1
ATOM 705 C C . ILE A 1 93 ? 0.469 -0.773 1.161 1.00 89.00 93 ILE A C 1
ATOM 707 O O . ILE A 1 93 ? -0.035 -1.184 0.117 1.00 89.00 93 ILE A O 1
ATOM 711 N N . ASP A 1 94 ? 0.068 -1.193 2.360 1.00 88.75 94 ASP A N 1
ATOM 712 C CA . ASP A 1 94 ? -0.987 -2.188 2.526 1.00 88.75 94 ASP A CA 1
ATOM 713 C C . ASP A 1 94 ? -2.339 -1.665 2.031 1.00 88.75 94 ASP A C 1
ATOM 715 O O . ASP A 1 94 ? -3.001 -2.332 1.241 1.00 88.75 94 ASP A O 1
ATOM 719 N N . ALA A 1 95 ? -2.697 -0.420 2.363 1.00 87.44 95 ALA A N 1
ATOM 720 C CA . ALA A 1 95 ? -3.897 0.227 1.843 1.00 87.44 95 ALA A CA 1
ATOM 721 C C . ALA A 1 95 ? -3.936 0.210 0.313 1.00 87.44 95 ALA A C 1
ATOM 723 O O . ALA A 1 95 ? -4.963 -0.122 -0.272 1.00 87.44 95 ALA A O 1
ATOM 724 N N . TYR A 1 96 ? -2.819 0.509 -0.354 1.00 89.25 96 TYR A N 1
ATOM 725 C CA . TYR A 1 96 ? -2.733 0.385 -1.806 1.00 89.25 96 TYR A CA 1
ATOM 726 C C . TYR A 1 96 ? -2.982 -1.047 -2.290 1.00 89.25 96 TYR A C 1
ATOM 728 O O . TYR A 1 96 ? -3.781 -1.244 -3.206 1.00 89.25 96 TYR A O 1
ATOM 736 N N . LEU A 1 97 ? -2.338 -2.042 -1.675 1.00 88.81 97 LEU A N 1
ATOM 737 C CA . LEU A 1 97 ? -2.495 -3.453 -2.039 1.00 88.81 97 LEU A CA 1
ATOM 738 C C . LEU A 1 97 ? -3.926 -3.956 -1.819 1.00 88.81 97 LEU A C 1
ATOM 740 O O . LEU A 1 97 ? -4.436 -4.743 -2.618 1.00 88.81 97 LEU A O 1
ATOM 744 N N . GLN A 1 98 ? -4.589 -3.492 -0.763 1.00 86.81 98 GLN A N 1
ATOM 745 C CA . GLN A 1 98 ? -5.995 -3.773 -0.509 1.00 86.81 98 GLN A CA 1
ATOM 746 C C . GLN A 1 98 ? -6.904 -3.049 -1.506 1.00 86.81 98 GLN A C 1
ATOM 748 O O . GLN A 1 98 ? -7.820 -3.670 -2.025 1.00 86.81 98 GLN A O 1
ATOM 753 N N . ILE A 1 99 ? -6.629 -1.790 -1.864 1.00 85.38 99 ILE A N 1
ATOM 754 C CA . ILE A 1 99 ? -7.392 -1.054 -2.887 1.00 85.38 99 ILE A CA 1
ATOM 755 C C . ILE A 1 99 ? -7.388 -1.804 -4.221 1.00 85.38 99 ILE A C 1
ATOM 757 O O . ILE A 1 99 ? -8.437 -1.964 -4.848 1.00 85.38 99 ILE A O 1
ATOM 761 N N . ILE A 1 100 ? -6.211 -2.235 -4.678 1.00 83.44 100 ILE A N 1
ATOM 762 C CA . ILE A 1 100 ? -6.089 -2.925 -5.966 1.00 83.44 100 ILE A CA 1
ATOM 763 C C . ILE A 1 100 ? -6.614 -4.361 -5.892 1.00 83.44 100 ILE A C 1
ATOM 765 O O . ILE A 1 100 ? -7.171 -4.830 -6.874 1.00 83.44 100 ILE A O 1
ATOM 769 N N . GLY A 1 101 ? -6.475 -5.038 -4.746 1.00 72.81 101 GLY A N 1
ATOM 770 C CA . GLY A 1 101 ? -6.975 -6.401 -4.543 1.00 72.81 101 GLY A CA 1
ATOM 771 C C . GLY A 1 101 ? -8.489 -6.467 -4.325 1.00 72.81 101 GLY A C 1
ATOM 772 O O . GLY A 1 101 ? -9.117 -7.448 -4.699 1.00 72.81 101 GLY A O 1
ATOM 773 N N . ALA A 1 102 ? -9.082 -5.411 -3.763 1.00 58.25 102 ALA A N 1
ATOM 774 C CA . ALA A 1 102 ? -10.526 -5.236 -3.622 1.00 58.25 102 ALA A CA 1
ATOM 775 C C . ALA A 1 102 ? -11.180 -4.691 -4.896 1.00 58.25 102 ALA A C 1
ATOM 777 O O . ALA A 1 102 ? -12.404 -4.655 -4.985 1.00 58.25 102 ALA A O 1
ATOM 778 N N . THR A 1 103 ? -10.390 -4.249 -5.880 1.00 48.34 103 THR A N 1
ATOM 779 C CA . THR A 1 103 ? -10.919 -4.029 -7.223 1.00 48.34 103 THR A CA 1
ATOM 780 C C . THR A 1 103 ? -11.174 -5.424 -7.780 1.00 48.34 103 THR A C 1
ATOM 782 O O . THR A 1 103 ? -10.195 -6.133 -8.009 1.00 48.34 103 THR A O 1
ATOM 785 N N . PRO A 1 104 ? -12.434 -5.871 -7.955 1.00 40.22 104 PRO A N 1
ATOM 786 C CA . PRO A 1 104 ? -12.671 -7.149 -8.591 1.00 40.22 104 PRO A CA 1
ATOM 787 C C . PRO A 1 104 ? -12.043 -7.025 -9.970 1.00 40.22 104 PRO A C 1
ATOM 789 O O . PRO A 1 104 ? -12.504 -6.233 -10.795 1.00 40.22 104 PRO A O 1
ATOM 792 N N . THR A 1 10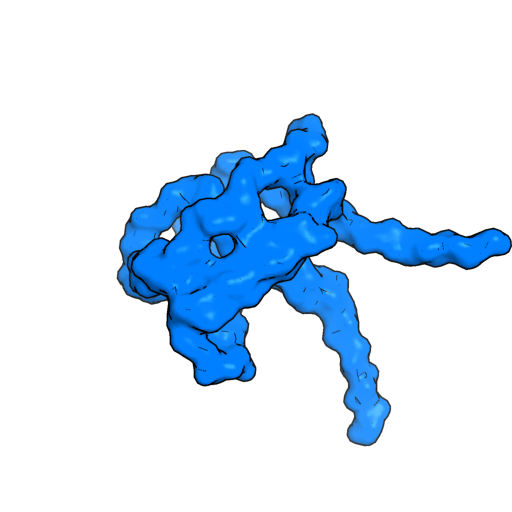5 ? -10.946 -7.745 -10.202 1.00 38.47 105 THR A N 1
ATOM 793 C CA . THR A 1 105 ? -10.494 -8.029 -11.551 1.00 38.47 105 THR A CA 1
ATOM 794 C C . THR A 1 105 ? -11.694 -8.684 -12.197 1.00 38.47 105 THR A C 1
ATOM 796 O O . THR A 1 105 ? -12.008 -9.841 -11.924 1.00 38.47 105 THR A O 1
ATOM 799 N N . THR A 1 106 ? -12.447 -7.897 -12.959 1.00 36.88 106 THR A N 1
ATOM 800 C CA . THR A 1 106 ? -13.458 -8.411 -13.855 1.00 36.88 106 THR A CA 1
ATOM 801 C C . THR A 1 106 ? -12.667 -9.324 -14.770 1.00 36.88 106 THR A C 1
ATOM 803 O O . THR A 1 106 ? -11.909 -8.862 -15.620 1.00 36.88 106 THR A O 1
ATOM 806 N N . LEU A 1 107 ? -12.728 -10.621 -14.474 1.00 37.66 107 LEU A N 1
ATOM 807 C CA . LEU A 1 107 ? -12.361 -11.688 -15.378 1.00 37.66 107 LEU A CA 1
ATOM 808 C C . LEU A 1 107 ? -13.242 -11.467 -16.600 1.00 37.66 107 LEU A C 1
ATOM 810 O O . LEU A 1 107 ? -14.382 -11.916 -16.663 1.00 37.66 107 LEU A O 1
ATOM 814 N N . ILE A 1 108 ? -12.725 -10.688 -17.543 1.00 38.84 108 ILE A N 1
ATOM 815 C CA . ILE A 1 108 ? -13.196 -10.706 -18.912 1.00 38.84 108 ILE A CA 1
ATOM 816 C C . ILE A 1 108 ? -12.657 -12.034 -19.436 1.00 38.84 108 ILE A C 1
ATOM 818 O O . ILE A 1 108 ? -11.538 -12.120 -19.932 1.00 38.84 108 ILE A O 1
ATOM 822 N N . ALA A 1 109 ? -13.423 -13.092 -19.180 1.00 37.00 109 ALA A N 1
ATOM 823 C CA . ALA A 1 109 ? -13.334 -14.314 -19.946 1.00 37.00 109 ALA A CA 1
ATOM 824 C C . ALA A 1 109 ? -13.802 -13.956 -21.361 1.00 37.00 109 ALA A C 1
ATOM 826 O O . ALA A 1 109 ? -14.972 -13.624 -21.562 1.00 37.00 109 ALA A O 1
ATOM 827 N N . ALA A 1 110 ? -12.860 -13.944 -22.297 1.00 34.38 110 ALA A N 1
ATOM 828 C CA . ALA A 1 110 ? -13.103 -13.967 -23.730 1.00 34.38 110 ALA A CA 1
ATOM 829 C C . ALA A 1 110 ? -12.417 -15.214 -24.287 1.00 34.38 110 ALA A C 1
ATOM 831 O O . ALA A 1 110 ? -11.285 -15.496 -23.827 1.00 34.38 110 ALA A O 1
#

Organism: NCBI:txid463200

Radius of gyration: 14.41 Å; chains: 1; bounding box: 48×26×39 Å

Sequence (110 aa):
MAEIPQAAAIAIPFEYTLAERDAIRARFLDRKAALGVGNPTLSYTICRTVAAKRLHVKFPDGTCIPEPNGLSARDLANFENGRMTTHGKLVVIDAYLQIIGATPTTLIAA

pLDDT: mean 77.78, std 15.74, range [34.38, 90.31]

Foldseek 3Di:
DDDPPPLAQAEFEPDDDPVRLVVLLVLLVVVCVVVVDALQVVLVVLLVLCVVCQCRYAYPVRHTQPRSNPGHSVLVVCSNVVHDHDPSNSSSSVSSSCSVVSPPPPPPPD